Protein AF-A0A1Q3MF43-F1 (afdb_monomer)

Foldseek 3Di:
DCLQLVHDQQDDDPDAFRDQDFGWDWDDDPPDIDIDTDQHQQDDDDPDVSNVVSVVRVVVVLVVDQEAELEDELVDDDPSSVVVLVVCQPRPHAYEYEHEDCVPDPDNVVSVVSQVVVCPSHPHPYYHYYYSVVD

Sequence (135 aa):
MNHILGQKLSITSRKPQTTRHKIVGIDSREKSQAVFVDTPGMHKKEVRAINKMMNRAAHSALRDVNLVLFVVDAQKWTQNDELVLEKLKNAEMPVILVINKLDTFENKNEALPLIRERAKLMNFAEIVPVSALRG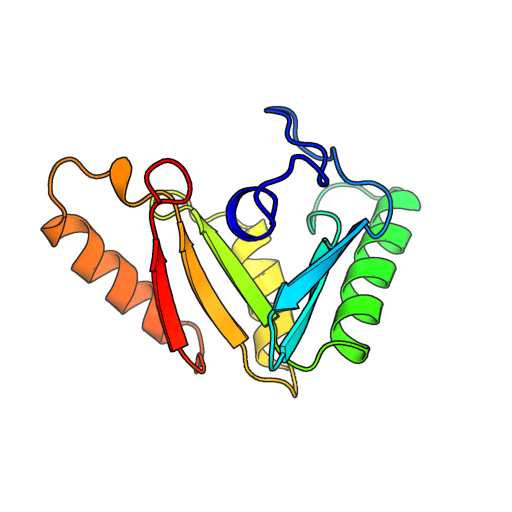

Nearest PDB structures (foldseek):
  1x1l-assembly1_X  TM=6.767E-01  e=5.818E-09  Escherichia coli
  2gja-assembly1_A  TM=7.366E-01  e=2.375E-05  Escherichia coli BL21(DE3)
  3coy-assembly1_B  TM=3.711E-01  e=5.717E-02  unclassified
  1jql-assembly1_B  TM=4.313E-01  e=5.389E-01  Escherichia coli
  7m5h-assembly1_B  TM=5.007E-01  e=1.357E+00  Enterococcus faecalis V583

Solvent-accessible surface area (backbone atoms only — not comparable to full-atom values): 8523 Å² total; per-residue (Å²): 108,39,74,81,58,75,43,89,77,67,73,84,65,96,58,87,86,65,51,88,61,82,46,74,45,74,44,78,53,101,89,49,74,47,78,46,74,48,61,39,84,71,76,89,88,63,102,45,75,65,53,57,51,40,48,48,50,36,57,53,50,61,73,80,43,81,62,43,79,50,72,43,51,66,92,53,87,50,76,47,55,54,56,50,48,64,57,53,75,72,48,94,47,54,38,32,39,31,36,26,51,54,78,76,47,94,53,69,74,68,48,52,62,55,53,57,56,57,57,69,76,52,94,54,74,43,79,47,79,39,29,82,88,80,107

Radius of gyration: 15.44 Å; Cα contacts (8 Å, |Δi|>4): 170; chains: 1; bounding box: 33×38×35 Å

pLDDT: mean 73.81, std 16.43, range [39.38, 94.81]

Secondary structure (DSSP, 8-state):
-HHHHTS--S---SSS----S-EEEEEEETTEEEEEEEPPPP--S---HHHHHHHHHHHHHHHS-S-EEEEEETTB--HHHHHHHHHHTT-SS-EEEEEE-GGG-SSGGGHHHHHHHHHTSS--SEEEE--TTT-

Structure (mmCIF, N/CA/C/O backbone):
data_AF-A0A1Q3MF43-F1
#
_entry.id   AF-A0A1Q3MF43-F1
#
loop_
_atom_site.group_PDB
_atom_site.id
_atom_site.type_symbol
_atom_site.label_atom_id
_atom_site.label_alt_id
_atom_site.label_comp_id
_atom_site.label_asym_id
_atom_site.label_entity_id
_atom_site.label_seq_id
_atom_site.pdbx_PDB_ins_code
_atom_site.Cartn_x
_atom_site.Cartn_y
_atom_site.Cartn_z
_atom_site.occupancy
_atom_site.B_iso_or_equiv
_atom_site.auth_seq_id
_atom_site.auth_comp_id
_atom_site.auth_asym_id
_atom_site.auth_atom_id
_atom_site.pdbx_PDB_model_num
ATOM 1 N N . MET A 1 1 ? 8.260 -4.520 -1.534 1.00 66.44 1 MET A N 1
ATOM 2 C CA . MET A 1 1 ? 9.487 -4.329 -2.337 1.00 66.44 1 MET A CA 1
ATOM 3 C C . MET A 1 1 ? 10.468 -5.487 -2.177 1.00 66.44 1 MET A C 1
ATOM 5 O O . MET A 1 1 ? 10.566 -6.261 -3.110 1.00 66.44 1 MET A O 1
ATOM 9 N N . ASN A 1 2 ? 11.117 -5.688 -1.022 1.00 65.38 2 ASN A N 1
ATOM 10 C CA . ASN A 1 2 ? 12.129 -6.757 -0.868 1.00 65.38 2 ASN A CA 1
ATOM 11 C C . ASN A 1 2 ? 11.624 -8.167 -1.210 1.00 65.38 2 ASN A C 1
ATOM 13 O O . ASN A 1 2 ? 12.343 -8.932 -1.834 1.00 65.38 2 ASN A O 1
ATOM 17 N N . HIS A 1 3 ? 10.380 -8.486 -0.842 1.00 63.94 3 HIS A N 1
ATOM 18 C CA . HIS A 1 3 ? 9.778 -9.783 -1.158 1.00 63.94 3 HIS A CA 1
ATOM 19 C C . HIS A 1 3 ? 9.536 -9.967 -2.666 1.00 63.94 3 HIS A C 1
ATOM 21 O O . HIS A 1 3 ? 9.783 -11.035 -3.201 1.00 63.94 3 HIS A O 1
ATOM 27 N N . ILE A 1 4 ? 9.127 -8.899 -3.362 1.00 64.06 4 ILE A N 1
ATOM 28 C CA . ILE A 1 4 ? 8.915 -8.911 -4.820 1.00 64.06 4 ILE A CA 1
ATOM 29 C C . ILE A 1 4 ? 10.252 -9.046 -5.554 1.00 64.06 4 ILE A C 1
ATOM 31 O O . ILE A 1 4 ? 10.348 -9.771 -6.533 1.00 64.06 4 ILE A O 1
ATOM 35 N N . LEU A 1 5 ? 11.289 -8.365 -5.061 1.00 59.75 5 LEU A N 1
ATOM 36 C CA . LEU A 1 5 ? 12.611 -8.359 -5.684 1.00 59.75 5 LEU A CA 1
ATOM 37 C C . LEU A 1 5 ? 13.454 -9.591 -5.321 1.00 59.75 5 LEU A C 1
ATOM 39 O O . LEU A 1 5 ? 14.520 -9.772 -5.896 1.00 59.75 5 LEU A O 1
ATOM 43 N N . GLY A 1 6 ? 13.035 -10.402 -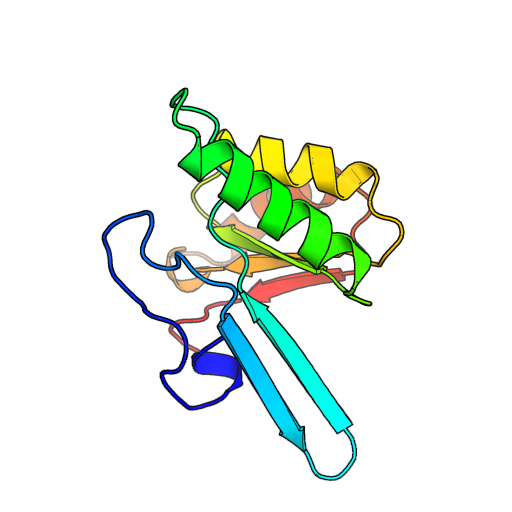4.343 1.00 59.19 6 GLY A N 1
ATOM 44 C CA . GLY A 1 6 ? 13.813 -11.541 -3.836 1.00 59.19 6 GLY A CA 1
ATOM 45 C C . GLY A 1 6 ? 15.120 -11.156 -3.126 1.00 59.19 6 GLY A C 1
ATOM 46 O O . GLY A 1 6 ? 15.914 -12.022 -2.775 1.00 59.19 6 GLY A O 1
ATOM 47 N N . GLN A 1 7 ? 15.358 -9.863 -2.895 1.00 48.38 7 GLN A N 1
ATOM 48 C CA . GLN A 1 7 ? 16.592 -9.328 -2.324 1.00 48.38 7 GLN A CA 1
ATOM 49 C C . GLN A 1 7 ? 16.304 -8.136 -1.407 1.00 48.38 7 GLN A C 1
ATOM 51 O O . GLN A 1 7 ? 15.352 -7.371 -1.596 1.00 48.38 7 GLN A O 1
ATOM 56 N N . LYS A 1 8 ? 17.138 -7.966 -0.378 1.00 54.59 8 LYS A N 1
ATOM 57 C CA . LYS A 1 8 ? 16.989 -6.901 0.620 1.00 54.59 8 LYS A CA 1
ATOM 58 C C . LYS A 1 8 ? 17.582 -5.586 0.097 1.00 54.59 8 LYS A C 1
ATOM 60 O O . LYS A 1 8 ? 18.714 -5.252 0.424 1.00 54.59 8 LYS A O 1
ATOM 65 N N . LEU A 1 9 ? 16.808 -4.851 -0.702 1.00 52.34 9 LEU A N 1
ATOM 66 C CA . LEU A 1 9 ? 17.210 -3.560 -1.286 1.00 52.34 9 LEU A CA 1
ATOM 67 C C . LEU A 1 9 ? 16.675 -2.345 -0.513 1.00 52.34 9 LEU A C 1
ATOM 69 O O . LEU A 1 9 ? 17.391 -1.365 -0.331 1.00 52.34 9 LEU A O 1
ATOM 73 N N . SER A 1 10 ? 15.433 -2.396 -0.023 1.00 53.47 10 SER A N 1
ATOM 74 C CA . SER A 1 10 ? 14.862 -1.343 0.828 1.00 53.47 10 SER A CA 1
ATOM 75 C C . SER A 1 10 ? 15.200 -1.589 2.305 1.00 53.47 10 SER A C 1
ATOM 77 O O . SER A 1 10 ? 15.150 -2.728 2.794 1.00 53.47 10 SER A O 1
ATOM 79 N N . ILE A 1 11 ? 15.565 -0.519 3.022 1.00 49.25 11 ILE A N 1
ATOM 80 C CA . ILE A 1 11 ? 15.945 -0.560 4.441 1.00 49.25 11 ILE A CA 1
ATOM 81 C C . ILE A 1 11 ? 14.704 -0.856 5.292 1.00 49.25 11 ILE A C 1
ATOM 83 O O . ILE A 1 11 ? 13.886 0.019 5.575 1.00 49.25 11 ILE A O 1
ATOM 87 N N . THR A 1 12 ? 14.598 -2.093 5.776 1.00 53.12 12 THR A N 1
ATOM 88 C CA . THR A 1 12 ? 13.538 -2.523 6.697 1.00 53.12 12 THR A CA 1
ATOM 89 C C . THR A 1 12 ? 13.985 -2.361 8.150 1.00 53.12 12 THR A C 1
ATOM 91 O O . THR A 1 12 ? 14.936 -3.017 8.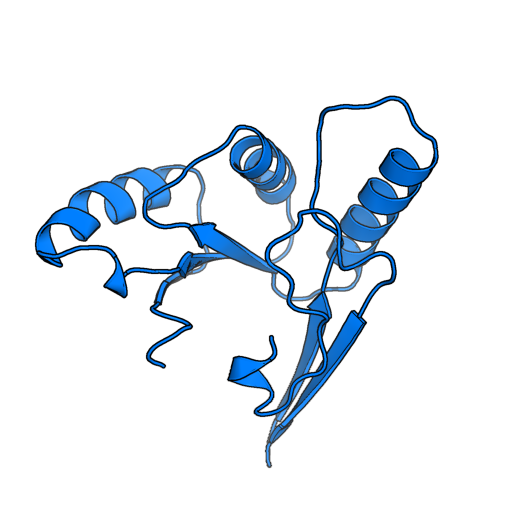579 1.00 53.12 12 THR A O 1
ATOM 94 N N . SER A 1 13 ? 13.290 -1.543 8.938 1.00 44.25 13 SER A N 1
ATOM 95 C CA . SER A 1 13 ? 13.473 -1.458 10.393 1.00 44.25 13 SER A CA 1
ATOM 96 C C . SER A 1 13 ? 12.127 -1.232 11.085 1.00 44.25 13 SER A C 1
ATOM 98 O O . SER A 1 13 ? 11.189 -0.712 10.489 1.00 44.25 13 SER A O 1
ATOM 100 N N . ARG A 1 14 ? 12.028 -1.652 12.355 1.00 48.31 14 ARG A N 1
ATOM 101 C CA . ARG A 1 14 ? 10.839 -1.447 13.202 1.00 48.31 14 ARG A CA 1
ATOM 102 C C . ARG A 1 14 ? 10.653 0.015 13.633 1.00 48.31 14 ARG A C 1
ATOM 104 O O . ARG A 1 14 ? 9.609 0.351 14.181 1.00 48.31 14 ARG A O 1
ATOM 111 N N . LYS A 1 15 ? 11.654 0.876 13.412 1.00 42.41 15 LYS A N 1
ATOM 112 C CA . LYS A 1 15 ? 11.565 2.315 13.688 1.00 42.41 15 LYS A CA 1
ATOM 113 C C . LYS A 1 15 ? 10.946 3.041 12.483 1.00 42.41 15 LYS A C 1
ATOM 115 O O . LYS A 1 15 ? 11.408 2.8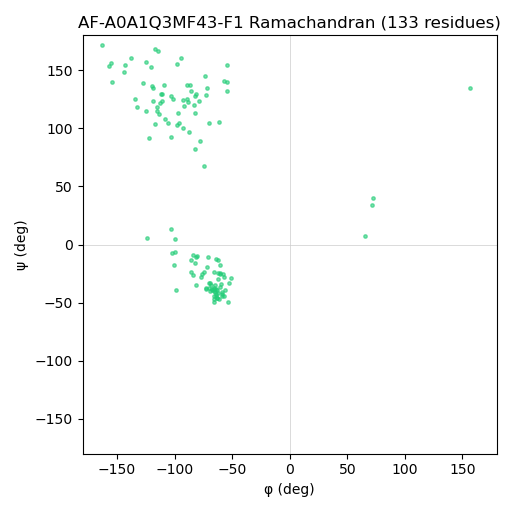09 11.368 1.00 42.41 15 LYS A O 1
ATOM 120 N N . PRO A 1 16 ? 9.955 3.931 12.682 1.00 47.78 16 PRO A N 1
ATOM 121 C CA . PRO A 1 16 ? 9.463 4.805 11.617 1.00 47.78 16 PRO A CA 1
ATOM 122 C C . PRO A 1 16 ? 10.602 5.614 10.963 1.00 47.78 16 PRO A C 1
ATOM 124 O O . PRO A 1 16 ? 11.598 5.909 11.621 1.00 47.78 16 PRO A O 1
ATOM 127 N N . GLN A 1 17 ? 10.416 6.029 9.700 1.00 51.69 17 GLN A N 1
ATOM 128 C CA . GLN A 1 17 ? 11.291 6.962 8.954 1.00 51.69 17 GLN A CA 1
ATOM 129 C C . GLN A 1 17 ? 12.667 6.421 8.501 1.00 51.69 17 GLN A C 1
ATOM 131 O O . GLN A 1 17 ? 13.672 7.136 8.542 1.00 51.69 17 GLN A O 1
ATOM 136 N N . THR A 1 18 ? 12.736 5.173 8.033 1.00 48.56 18 THR A N 1
ATOM 137 C CA . THR A 1 18 ? 14.006 4.545 7.611 1.00 48.56 18 THR A CA 1
ATOM 138 C C . THR A 1 18 ? 14.412 4.836 6.166 1.00 48.56 18 THR A C 1
ATOM 140 O O . THR A 1 18 ? 15.604 4.830 5.865 1.00 48.56 18 THR A O 1
ATOM 143 N N . THR A 1 19 ? 13.463 5.175 5.291 1.00 52.62 19 THR A N 1
ATOM 144 C CA . THR A 1 19 ? 1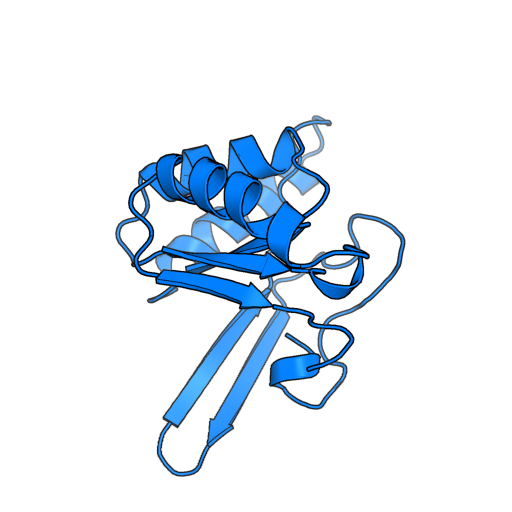3.729 5.533 3.888 1.00 52.62 19 THR A CA 1
ATOM 145 C C . THR A 1 19 ? 13.765 7.056 3.729 1.00 52.62 19 THR A C 1
ATOM 147 O O . THR A 1 19 ? 12.727 7.715 3.754 1.00 52.62 19 THR A O 1
ATOM 150 N N . ARG A 1 20 ? 14.971 7.633 3.615 1.00 53.41 20 ARG A N 1
ATOM 151 C CA . ARG A 1 20 ? 15.201 9.092 3.468 1.00 53.41 20 ARG A CA 1
ATOM 152 C C . ARG A 1 20 ? 15.480 9.542 2.028 1.00 53.41 20 ARG A C 1
ATOM 154 O O . ARG A 1 20 ? 15.333 10.721 1.724 1.00 53.41 20 ARG A O 1
ATOM 161 N N . HIS A 1 21 ? 15.845 8.609 1.153 1.00 50.19 21 HIS A N 1
ATOM 162 C CA . HIS A 1 21 ? 16.105 8.821 -0.274 1.00 50.19 21 HIS A CA 1
ATOM 163 C C . HIS A 1 21 ? 15.150 7.951 -1.103 1.00 50.19 21 HIS A C 1
ATOM 165 O O . HIS A 1 21 ? 14.701 6.919 -0.613 1.00 50.19 21 HIS A O 1
ATOM 171 N N . LYS A 1 22 ? 14.830 8.364 -2.339 1.00 55.00 22 LYS A N 1
ATOM 172 C CA . LYS A 1 22 ? 14.021 7.586 -3.297 1.00 55.00 22 LYS A CA 1
ATOM 173 C C . LYS A 1 22 ? 14.767 6.275 -3.588 1.00 55.00 22 LYS A C 1
ATOM 175 O O . LYS A 1 22 ? 15.791 6.313 -4.264 1.00 55.00 22 LYS A O 1
ATOM 180 N N . ILE A 1 23 ? 14.313 5.146 -3.039 1.00 61.69 23 ILE A N 1
ATOM 181 C CA . ILE A 1 23 ? 14.916 3.837 -3.339 1.00 61.69 23 ILE A CA 1
ATOM 182 C C . ILE A 1 23 ? 14.208 3.295 -4.574 1.00 61.69 23 ILE A C 1
ATOM 184 O O . ILE A 1 23 ? 12.986 3.165 -4.583 1.00 61.69 23 ILE A O 1
ATOM 188 N N . VAL A 1 24 ? 14.979 3.004 -5.617 1.00 64.94 24 VAL A N 1
ATOM 189 C CA . VAL A 1 24 ? 14.475 2.392 -6.845 1.00 64.94 24 VAL A CA 1
ATOM 190 C C . VAL A 1 24 ? 14.862 0.917 -6.843 1.00 64.94 24 VAL A C 1
ATOM 192 O O . VAL A 1 24 ? 16.022 0.583 -6.619 1.00 64.94 24 VAL A O 1
ATOM 195 N N . GLY A 1 25 ? 13.894 0.032 -7.059 1.00 68.94 25 GLY A N 1
ATOM 196 C CA . GLY A 1 25 ? 14.113 -1.400 -7.239 1.00 68.94 25 GLY A CA 1
ATOM 197 C C . GLY A 1 25 ? 13.619 -1.839 -8.602 1.00 68.94 25 GLY A C 1
ATOM 198 O O . GLY A 1 25 ? 12.541 -1.430 -9.010 1.00 68.94 25 GLY A O 1
ATOM 199 N N . ILE A 1 26 ? 14.381 -2.669 -9.301 1.00 75.12 26 ILE A N 1
ATOM 200 C CA . ILE A 1 26 ? 14.026 -3.133 -10.643 1.00 75.12 26 ILE A CA 1
ATOM 201 C C . ILE A 1 26 ? 13.789 -4.645 -10.574 1.00 75.12 26 ILE A C 1
ATOM 203 O O . ILE A 1 26 ? 14.706 -5.382 -10.222 1.00 75.12 26 ILE A O 1
ATOM 207 N N . ASP A 1 27 ? 12.574 -5.097 -10.895 1.00 77.50 27 ASP A N 1
ATOM 208 C CA . ASP A 1 27 ? 12.261 -6.512 -11.146 1.00 77.50 27 ASP A CA 1
ATOM 209 C C . ASP A 1 27 ? 12.288 -6.739 -12.659 1.00 77.50 27 ASP A C 1
ATOM 211 O O . ASP A 1 27 ? 11.467 -6.170 -13.375 1.00 77.50 27 ASP A O 1
ATOM 215 N N . SER A 1 28 ? 13.249 -7.519 -13.158 1.00 78.94 28 SER A N 1
ATOM 216 C CA . SER A 1 28 ? 13.361 -7.847 -14.585 1.00 78.94 28 SER A CA 1
ATOM 217 C C . SER A 1 28 ? 13.037 -9.316 -14.800 1.00 78.94 28 SER A C 1
ATOM 219 O O . SER A 1 28 ? 13.682 -10.194 -14.231 1.00 78.94 28 SER A O 1
ATOM 221 N N . ARG A 1 29 ? 12.053 -9.574 -15.655 1.00 81.06 29 ARG A N 1
ATOM 222 C CA . ARG A 1 29 ? 11.625 -10.899 -16.101 1.00 81.06 29 ARG A CA 1
ATOM 223 C C . ARG A 1 29 ? 11.845 -11.008 -17.602 1.00 81.06 29 ARG A C 1
ATOM 225 O O . ARG A 1 29 ? 12.060 -10.012 -18.283 1.00 81.06 29 ARG A O 1
ATOM 232 N N . GLU A 1 30 ? 11.737 -12.221 -18.130 1.00 78.25 30 GLU A N 1
ATOM 233 C CA . GLU A 1 30 ? 12.030 -12.518 -19.539 1.00 78.25 30 GLU A CA 1
ATOM 234 C C . GLU A 1 30 ? 11.286 -11.606 -20.537 1.00 78.25 30 GLU A C 1
ATOM 236 O O . GLU A 1 30 ? 11.826 -11.270 -21.586 1.00 78.25 30 GLU A O 1
ATOM 241 N N . LYS A 1 31 ? 10.063 -11.166 -20.203 1.00 85.25 31 LYS A N 1
ATOM 242 C CA . LYS A 1 31 ? 9.210 -10.344 -21.084 1.00 85.25 31 LYS A CA 1
ATOM 243 C C . LYS A 1 31 ? 8.756 -9.015 -20.475 1.00 85.25 31 LYS A C 1
ATOM 245 O O . LYS A 1 31 ? 7.915 -8.339 -21.062 1.00 85.25 31 LYS A O 1
ATOM 250 N N . SER A 1 32 ? 9.243 -8.649 -19.292 1.00 81.19 32 SER A N 1
ATOM 251 C CA . SER A 1 32 ? 8.788 -7.433 -18.611 1.00 81.19 32 SER A CA 1
ATOM 252 C C . SER A 1 32 ? 9.814 -6.905 -17.619 1.00 81.19 32 SER A C 1
ATOM 254 O O . SER A 1 32 ? 10.614 -7.653 -17.065 1.00 81.19 32 SER A O 1
ATOM 256 N N . GLN A 1 33 ? 9.771 -5.599 -17.367 1.00 74.25 33 GLN A N 1
ATOM 257 C CA . GLN A 1 33 ? 10.579 -4.956 -16.341 1.00 74.25 33 GLN A CA 1
ATOM 258 C C . GLN A 1 33 ? 9.702 -3.996 -15.541 1.00 74.25 33 GLN A C 1
ATOM 260 O O . GLN A 1 33 ? 9.044 -3.129 -16.113 1.00 74.25 33 GLN A O 1
ATOM 265 N N . ALA A 1 34 ? 9.686 -4.158 -14.222 1.00 79.81 34 ALA A N 1
ATOM 266 C CA . ALA A 1 34 ? 8.964 -3.290 -13.307 1.00 79.81 34 ALA A CA 1
ATOM 267 C C . ALA A 1 34 ? 9.956 -2.471 -12.479 1.00 79.81 34 ALA A C 1
ATOM 269 O O . ALA A 1 34 ? 10.871 -3.020 -11.864 1.00 79.81 34 ALA A O 1
ATOM 270 N N . VAL A 1 35 ? 9.754 -1.154 -12.437 1.00 76.62 35 VAL A N 1
ATOM 271 C CA . VAL A 1 35 ? 10.565 -0.227 -11.643 1.00 76.62 35 VAL A CA 1
ATOM 272 C C . VAL A 1 35 ? 9.751 0.224 -10.435 1.00 76.62 35 VAL A C 1
ATOM 274 O O . VAL A 1 35 ? 8.834 1.034 -10.536 1.00 76.62 35 VAL A O 1
ATOM 277 N N . PHE A 1 36 ? 10.084 -0.317 -9.271 1.00 74.25 36 PHE A N 1
ATOM 278 C CA . PHE A 1 36 ? 9.512 0.062 -7.989 1.00 74.25 36 PHE A CA 1
ATOM 279 C C . PHE A 1 36 ? 10.198 1.310 -7.463 1.00 74.25 36 PHE A C 1
ATOM 281 O O . PHE A 1 36 ? 11.420 1.360 -7.350 1.00 74.25 36 PHE A O 1
ATOM 288 N N . VAL A 1 37 ? 9.400 2.295 -7.077 1.00 70.12 37 VAL A N 1
ATOM 289 C CA . VAL A 1 37 ? 9.873 3.510 -6.427 1.00 70.12 37 VAL A CA 1
ATOM 290 C C . VAL A 1 37 ? 9.331 3.521 -5.005 1.00 70.12 37 VAL A C 1
ATOM 292 O O . VAL A 1 37 ? 8.129 3.658 -4.798 1.00 70.12 37 VAL A O 1
ATOM 295 N N . ASP A 1 38 ? 10.213 3.379 -4.020 1.00 68.38 38 ASP A N 1
ATOM 296 C CA . ASP A 1 38 ? 9.854 3.491 -2.608 1.00 68.38 38 ASP A CA 1
ATOM 297 C C . ASP A 1 38 ? 9.827 4.973 -2.214 1.00 68.38 38 ASP A C 1
ATOM 299 O O . ASP A 1 38 ? 10.850 5.673 -2.244 1.00 68.38 38 ASP A O 1
ATOM 303 N N . THR A 1 39 ? 8.639 5.480 -1.889 1.00 60.12 39 THR A N 1
ATOM 304 C CA . THR A 1 39 ? 8.464 6.854 -1.415 1.00 60.12 39 THR A CA 1
ATOM 305 C C . THR A 1 39 ? 8.604 6.906 0.104 1.00 60.12 39 THR A C 1
ATOM 307 O O . THR A 1 39 ? 8.003 6.081 0.793 1.00 60.12 39 THR A O 1
ATOM 310 N N . PRO A 1 40 ? 9.313 7.899 0.667 1.00 58.12 40 PRO A N 1
ATOM 311 C CA . PRO A 1 40 ? 9.332 8.108 2.109 1.00 58.12 40 PRO A CA 1
ATOM 312 C C . PRO A 1 40 ? 7.911 8.243 2.684 1.00 58.12 40 PRO A C 1
ATOM 314 O O . PRO A 1 40 ? 7.062 8.901 2.079 1.00 58.12 40 PRO A O 1
ATOM 317 N N . GLY A 1 41 ? 7.654 7.654 3.857 1.00 54.75 41 GLY A N 1
ATOM 318 C CA . GLY A 1 41 ? 6.335 7.690 4.502 1.00 54.75 41 GLY A CA 1
ATOM 319 C C . GLY A 1 41 ? 5.808 9.118 4.695 1.00 54.75 41 GLY A C 1
ATOM 320 O O . GLY A 1 41 ? 6.526 9.997 5.178 1.00 54.75 41 GLY A O 1
ATOM 321 N N . MET A 1 42 ? 4.551 9.358 4.313 1.00 56.88 42 MET A N 1
ATOM 322 C CA . MET A 1 42 ? 3.914 10.669 4.459 1.00 56.88 42 MET A CA 1
ATOM 323 C C . MET A 1 42 ? 3.448 10.873 5.907 1.00 56.88 42 MET A C 1
ATOM 325 O O . MET A 1 42 ? 2.672 10.082 6.438 1.00 56.88 42 MET A O 1
ATOM 329 N N . HIS A 1 43 ? 3.916 11.944 6.554 1.00 53.94 43 HIS A N 1
ATOM 330 C CA . HIS A 1 43 ? 3.586 12.266 7.946 1.00 53.94 43 HIS A CA 1
ATOM 331 C C . HIS A 1 43 ? 3.066 13.700 8.089 1.00 53.94 43 HIS A C 1
ATOM 333 O O . HIS A 1 43 ? 3.608 14.631 7.488 1.00 53.94 43 HIS A O 1
ATOM 339 N N . LYS A 1 44 ? 2.025 13.882 8.918 1.00 44.53 44 LYS A N 1
ATOM 340 C CA . LYS A 1 44 ? 1.403 15.194 9.197 1.00 44.53 44 LYS A CA 1
ATOM 341 C C . LYS A 1 44 ? 2.116 16.009 10.290 1.00 44.53 44 LYS A C 1
ATOM 343 O O . LYS A 1 44 ? 2.003 17.230 10.301 1.00 44.53 44 LYS A O 1
ATOM 348 N N . LYS A 1 45 ? 2.824 15.364 11.225 1.00 42.28 45 LYS A N 1
ATOM 349 C CA . LYS A 1 45 ? 3.373 16.017 12.429 1.00 42.28 45 LYS A CA 1
ATOM 350 C C . LYS A 1 45 ? 4.875 16.273 12.304 1.00 42.28 45 LYS A C 1
ATOM 352 O O . LYS A 1 45 ? 5.674 15.391 12.583 1.00 42.28 45 LYS A O 1
ATOM 357 N N . GLU A 1 46 ? 5.212 17.472 11.828 1.00 39.38 46 GLU A N 1
ATOM 358 C CA . GLU A 1 46 ? 6.205 18.412 12.389 1.00 39.38 46 GLU A CA 1
ATOM 359 C C . GLU A 1 46 ? 6.723 19.371 11.306 1.00 39.38 46 GLU A C 1
ATOM 361 O O . GLU A 1 46 ? 7.065 18.971 10.189 1.00 39.38 46 GLU A O 1
ATOM 366 N N . VAL A 1 47 ? 6.793 20.657 11.657 1.00 42.97 47 VAL A N 1
ATOM 367 C CA . VAL A 1 47 ? 7.256 21.775 10.822 1.00 42.97 47 VAL A CA 1
ATOM 368 C C . VAL A 1 47 ? 8.784 21.724 10.692 1.00 42.97 47 VAL A C 1
ATOM 370 O O . VAL A 1 47 ? 9.511 22.551 11.228 1.00 42.97 47 VAL A O 1
ATOM 373 N N . ARG A 1 48 ? 9.306 20.705 10.008 1.00 52.28 48 ARG A N 1
ATOM 374 C CA . ARG A 1 48 ? 10.725 20.611 9.640 1.00 52.28 48 ARG A CA 1
ATOM 375 C C . ARG A 1 48 ? 10.842 20.571 8.123 1.00 52.28 48 ARG A C 1
ATOM 377 O O . ARG A 1 48 ? 10.111 19.838 7.461 1.00 52.28 48 ARG A O 1
ATOM 384 N N . ALA A 1 49 ? 11.773 21.344 7.560 1.00 50.19 49 ALA A N 1
ATOM 385 C CA . ALA A 1 49 ? 12.005 21.454 6.111 1.00 50.19 49 ALA A CA 1
ATOM 386 C C . ALA A 1 49 ? 12.172 20.086 5.410 1.00 50.19 49 ALA A C 1
ATOM 388 O O . ALA A 1 49 ? 11.768 19.915 4.259 1.00 50.19 49 ALA A O 1
ATOM 389 N N . ILE A 1 50 ? 12.670 19.090 6.147 1.00 43.00 50 ILE A N 1
ATOM 390 C CA . ILE A 1 50 ? 12.800 17.688 5.732 1.00 43.00 50 ILE A CA 1
ATOM 391 C C . ILE A 1 50 ? 11.445 17.066 5.353 1.00 43.00 50 ILE A C 1
ATOM 393 O O . ILE A 1 50 ? 11.348 16.416 4.318 1.00 43.00 50 ILE A O 1
ATOM 397 N N . ASN A 1 51 ? 10.367 17.335 6.096 1.00 50.25 51 ASN A N 1
ATOM 398 C CA . ASN A 1 51 ? 9.034 16.800 5.788 1.00 50.25 51 ASN A CA 1
ATOM 399 C C . ASN A 1 51 ? 8.441 17.422 4.517 1.00 50.25 51 ASN A C 1
ATOM 401 O O . ASN A 1 51 ? 7.734 16.753 3.764 1.00 50.25 51 ASN A O 1
ATOM 405 N N . LYS A 1 52 ? 8.745 18.696 4.236 1.00 54.00 52 LYS A N 1
ATOM 406 C CA . LYS A 1 52 ? 8.354 19.351 2.978 1.00 54.00 52 LYS A CA 1
ATOM 407 C C . LYS A 1 52 ? 9.102 18.739 1.791 1.00 54.00 52 LYS A C 1
ATOM 409 O O . LYS A 1 52 ? 8.495 18.521 0.746 1.00 54.00 52 LYS A O 1
ATOM 414 N N . MET A 1 53 ? 10.386 18.419 1.965 1.00 50.28 53 MET A N 1
ATOM 415 C CA . MET A 1 53 ? 11.189 17.712 0.964 1.00 50.28 53 MET A CA 1
ATOM 416 C C . MET A 1 53 ? 10.680 16.279 0.736 1.00 50.28 53 MET A C 1
ATOM 418 O O . MET A 1 53 ? 10.493 15.894 -0.413 1.00 50.28 53 MET A O 1
ATOM 422 N N . MET A 1 54 ? 10.362 15.526 1.795 1.00 51.22 54 MET A N 1
ATOM 423 C CA . MET A 1 54 ? 9.802 14.168 1.697 1.00 51.22 54 MET A CA 1
ATOM 424 C C . MET A 1 54 ? 8.425 14.160 1.025 1.00 51.22 54 MET A C 1
ATOM 426 O O . MET A 1 54 ? 8.190 13.372 0.114 1.00 51.22 54 MET A O 1
ATOM 430 N N . ASN A 1 55 ? 7.536 15.087 1.399 1.00 59.53 55 ASN A N 1
ATOM 431 C CA . ASN A 1 55 ? 6.238 15.235 0.742 1.00 59.53 55 ASN A CA 1
ATOM 432 C C . ASN A 1 55 ? 6.385 15.635 -0.733 1.00 59.53 55 ASN A C 1
ATOM 434 O O . ASN A 1 55 ? 5.647 15.114 -1.562 1.00 59.53 55 ASN A O 1
ATOM 438 N N . ARG A 1 56 ? 7.341 16.513 -1.081 1.00 58.69 56 ARG A N 1
ATOM 439 C CA . ARG A 1 56 ? 7.659 16.846 -2.481 1.00 58.69 56 ARG A CA 1
ATOM 440 C C . ARG A 1 56 ? 8.213 15.648 -3.247 1.00 58.69 56 ARG A C 1
ATOM 442 O O . ARG A 1 56 ? 7.831 15.467 -4.395 1.00 58.69 56 ARG A O 1
ATOM 449 N N . ALA A 1 57 ? 9.074 14.839 -2.634 1.00 54.22 57 ALA A N 1
ATOM 450 C CA . ALA A 1 57 ? 9.610 13.629 -3.249 1.00 54.22 57 ALA A CA 1
ATOM 451 C C . ALA A 1 57 ? 8.502 12.598 -3.512 1.00 54.22 57 ALA A C 1
ATOM 453 O O . ALA A 1 57 ? 8.445 12.049 -4.607 1.00 54.22 57 ALA A O 1
ATOM 454 N N . ALA A 1 58 ? 7.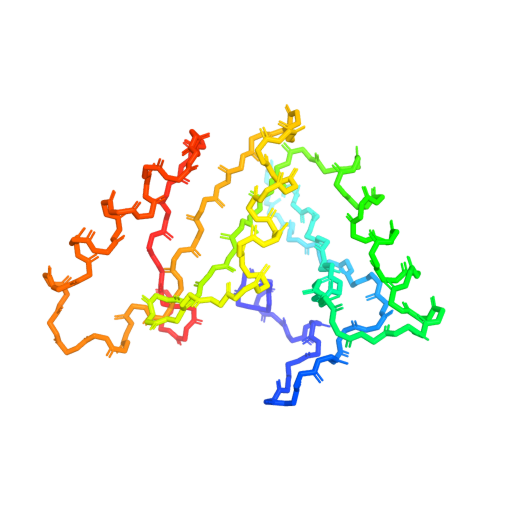579 12.407 -2.562 1.00 60.16 58 ALA A N 1
ATOM 455 C CA . ALA A 1 58 ? 6.402 11.560 -2.746 1.00 60.16 58 ALA A CA 1
ATOM 456 C C . ALA A 1 58 ? 5.477 12.098 -3.853 1.00 60.16 58 ALA A C 1
ATOM 458 O O . ALA A 1 58 ? 5.083 11.351 -4.740 1.00 60.16 58 ALA A O 1
ATOM 459 N N . HIS A 1 59 ? 5.190 13.404 -3.868 1.00 65.50 59 HIS A N 1
ATOM 460 C CA . HIS A 1 59 ? 4.372 14.020 -4.921 1.00 65.50 59 HIS A CA 1
ATOM 461 C C . HIS A 1 59 ? 5.035 13.975 -6.303 1.00 65.50 59 HIS A C 1
ATOM 463 O O . HIS A 1 59 ? 4.358 13.777 -7.302 1.00 65.50 59 HIS A O 1
ATOM 469 N N . SER A 1 60 ? 6.355 14.160 -6.379 1.00 61.59 60 SER A N 1
ATOM 470 C CA . SER A 1 60 ? 7.076 14.053 -7.648 1.00 61.59 60 SER A CA 1
ATOM 471 C C . SER A 1 60 ? 7.140 12.614 -8.131 1.00 61.59 60 SER A C 1
ATOM 473 O O . SER A 1 60 ? 7.007 12.391 -9.324 1.00 61.59 60 SER A O 1
ATOM 475 N N . ALA A 1 61 ? 7.306 11.647 -7.225 1.00 61.00 61 ALA A N 1
ATOM 476 C CA . ALA A 1 61 ? 7.259 10.235 -7.581 1.00 61.00 61 ALA A CA 1
ATOM 477 C C . ALA A 1 61 ? 5.901 9.854 -8.180 1.00 61.00 61 ALA A C 1
ATOM 479 O O . ALA A 1 61 ? 5.884 9.098 -9.139 1.00 61.00 61 ALA A O 1
ATOM 480 N N . LEU A 1 62 ? 4.797 10.430 -7.690 1.00 63.12 62 LEU A N 1
ATOM 481 C CA . LEU A 1 62 ? 3.469 10.203 -8.264 1.00 63.12 62 LEU A CA 1
ATOM 482 C C . LEU A 1 62 ? 3.332 10.682 -9.719 1.00 63.12 62 LEU A C 1
ATOM 484 O O . LEU A 1 62 ? 2.507 10.135 -10.430 1.00 63.12 62 LEU A O 1
ATOM 488 N N . ARG A 1 63 ? 4.129 11.649 -10.198 1.00 66.25 63 ARG A N 1
ATOM 489 C CA . ARG A 1 63 ? 4.062 12.098 -11.605 1.00 66.25 63 ARG A CA 1
ATOM 490 C C . ARG A 1 63 ? 4.738 11.148 -12.591 1.00 66.25 63 ARG A C 1
ATOM 492 O O . ARG A 1 63 ? 4.343 11.106 -13.747 1.00 66.25 63 ARG A O 1
ATOM 499 N N . ASP A 1 64 ? 5.742 10.407 -12.134 1.00 68.12 64 ASP A N 1
ATOM 500 C CA . ASP A 1 64 ? 6.580 9.565 -12.998 1.00 68.12 64 ASP A CA 1
ATOM 501 C C . ASP A 1 64 ? 6.156 8.084 -12.970 1.00 68.12 64 ASP A C 1
ATOM 503 O O . ASP A 1 64 ? 6.856 7.235 -13.518 1.00 68.12 64 ASP A O 1
ATOM 507 N N . VAL A 1 65 ? 5.058 7.741 -12.283 1.00 72.88 65 VAL A N 1
ATOM 508 C CA . VAL A 1 65 ? 4.596 6.352 -12.117 1.00 72.88 65 VAL A CA 1
ATOM 509 C C . VAL A 1 65 ? 3.334 6.078 -12.921 1.00 72.88 65 VAL A C 1
ATOM 511 O O . VAL A 1 65 ? 2.388 6.860 -12.924 1.00 72.88 65 VAL A O 1
ATOM 514 N N . ASN A 1 66 ? 3.297 4.913 -13.565 1.00 82.00 66 ASN A N 1
ATOM 515 C CA . ASN A 1 66 ? 2.135 4.457 -14.332 1.00 82.00 66 ASN A CA 1
ATOM 516 C C . ASN A 1 66 ? 1.087 3.728 -13.470 1.00 82.00 66 ASN A C 1
ATOM 518 O O . ASN A 1 66 ? -0.021 3.482 -13.936 1.00 82.00 66 ASN A O 1
ATOM 522 N N . LEU A 1 67 ? 1.440 3.355 -12.236 1.00 85.06 67 LEU A N 1
ATOM 523 C CA . LEU A 1 67 ? 0.610 2.587 -11.308 1.00 85.06 67 LEU A CA 1
ATOM 524 C C . LEU A 1 67 ? 1.038 2.883 -9.867 1.00 85.06 67 LEU A C 1
ATOM 526 O O . LEU A 1 67 ? 2.235 2.934 -9.574 1.00 85.06 67 LEU A O 1
ATOM 530 N N . VAL A 1 68 ? 0.073 3.008 -8.957 1.00 86.69 68 VAL A N 1
ATOM 531 C CA . VAL A 1 68 ? 0.338 3.154 -7.520 1.00 86.69 68 VAL A CA 1
ATOM 532 C C . VAL A 1 68 ? -0.117 1.913 -6.762 1.00 86.69 68 VAL A C 1
ATOM 534 O O . VAL A 1 68 ? -1.265 1.492 -6.871 1.00 86.69 68 VAL A O 1
ATOM 537 N N . LEU A 1 69 ? 0.773 1.370 -5.928 1.00 89.12 69 LEU A N 1
ATOM 538 C CA . LEU A 1 69 ? 0.422 0.376 -4.915 1.00 89.12 69 LEU A CA 1
ATOM 539 C C . LEU A 1 69 ? 0.208 1.087 -3.578 1.00 89.12 69 LEU A C 1
ATOM 541 O O . LEU A 1 69 ? 1.170 1.483 -2.916 1.00 89.12 69 LEU A O 1
ATOM 545 N N . PHE A 1 70 ? -1.048 1.252 -3.173 1.00 90.56 70 PHE A N 1
ATOM 546 C CA . PHE A 1 70 ? -1.384 1.805 -1.868 1.00 90.56 70 PHE A CA 1
ATOM 547 C C . PHE A 1 70 ? -1.435 0.682 -0.834 1.00 90.56 70 PHE A C 1
ATOM 549 O O . PHE A 1 70 ? -2.422 -0.040 -0.724 1.00 90.56 70 PHE A O 1
ATOM 556 N N . VAL A 1 71 ? -0.338 0.503 -0.099 1.00 88.50 71 VAL A N 1
ATOM 557 C CA . VAL A 1 71 ? -0.195 -0.587 0.871 1.00 88.50 71 VAL A CA 1
ATOM 558 C C . VAL A 1 71 ? -0.635 -0.130 2.258 1.00 88.50 71 VAL A C 1
ATOM 560 O O . VAL A 1 71 ? -0.067 0.817 2.797 1.00 88.50 71 VAL A O 1
ATOM 563 N N . VAL A 1 72 ? -1.587 -0.844 2.856 1.00 89.38 72 VAL A N 1
ATOM 564 C CA . VAL A 1 72 ? -2.108 -0.576 4.205 1.00 89.38 72 VAL A CA 1
ATOM 565 C C . VAL A 1 72 ? -2.005 -1.810 5.095 1.00 89.38 72 VAL A C 1
ATOM 567 O O . VAL A 1 72 ? -1.918 -2.940 4.616 1.00 89.38 72 VAL A O 1
ATOM 570 N N . ASP A 1 73 ? -1.990 -1.598 6.408 1.00 89.38 73 ASP A N 1
ATOM 571 C CA . ASP A 1 73 ? -2.058 -2.672 7.400 1.00 89.38 73 ASP A CA 1
ATOM 572 C C . ASP A 1 73 ? -3.522 -3.083 7.606 1.00 89.38 73 ASP A C 1
ATOM 574 O O . ASP A 1 73 ? -4.383 -2.243 7.865 1.00 89.38 73 ASP A O 1
ATOM 578 N N . ALA A 1 74 ? -3.815 -4.375 7.497 1.00 88.25 74 ALA A N 1
ATOM 579 C CA . ALA A 1 74 ? -5.172 -4.888 7.587 1.00 88.25 74 ALA A CA 1
ATOM 580 C C . ALA A 1 74 ? -5.843 -4.623 8.944 1.00 88.25 74 ALA A C 1
ATOM 582 O O . ALA A 1 74 ? -7.055 -4.454 8.984 1.00 88.25 74 ALA A O 1
ATOM 583 N N . GLN A 1 75 ? -5.089 -4.543 10.045 1.00 85.81 75 GLN A N 1
ATOM 584 C CA . GLN A 1 75 ? -5.657 -4.281 11.376 1.00 85.81 75 GLN A CA 1
ATOM 585 C C . GLN A 1 75 ? -5.533 -2.822 11.820 1.00 85.81 75 GLN A C 1
ATOM 587 O O . GLN A 1 75 ? -6.044 -2.449 12.877 1.00 85.81 75 GLN A O 1
ATOM 592 N N . LYS A 1 76 ? -4.827 -1.980 11.059 1.00 87.75 76 LYS A N 1
ATOM 593 C CA . LYS A 1 76 ? -4.527 -0.609 11.477 1.00 87.75 76 LYS A CA 1
ATOM 594 C C . LYS A 1 76 ? -4.813 0.373 10.359 1.00 87.75 76 LYS A C 1
ATOM 596 O O . LYS A 1 76 ? -4.140 0.377 9.337 1.00 87.75 76 LYS A O 1
ATOM 601 N N . TRP A 1 77 ? -5.751 1.274 10.629 1.00 88.06 77 TRP A N 1
ATOM 602 C CA . TRP A 1 77 ? -5.974 2.466 9.824 1.00 88.06 77 TRP A CA 1
ATOM 603 C C . TRP A 1 77 ? -5.604 3.698 10.630 1.00 88.06 77 TRP A C 1
ATOM 605 O O . TRP A 1 77 ? -6.131 3.923 11.719 1.00 88.06 77 TRP A O 1
ATOM 615 N N . THR A 1 78 ? -4.670 4.484 10.117 1.00 87.12 78 THR A N 1
ATOM 616 C CA . THR A 1 78 ? -4.148 5.661 10.801 1.00 87.12 78 THR A CA 1
ATOM 617 C C . THR A 1 78 ? -4.501 6.935 10.050 1.00 87.12 78 THR A C 1
ATOM 619 O O . THR A 1 78 ? -4.854 6.934 8.873 1.00 87.12 78 THR A O 1
ATOM 622 N N . GLN A 1 79 ? -4.318 8.074 10.716 1.00 82.69 79 GLN A N 1
ATOM 623 C CA . GLN A 1 79 ? -4.481 9.378 10.077 1.00 82.69 79 GLN A CA 1
ATOM 624 C C . GLN A 1 79 ? -3.512 9.591 8.897 1.00 82.69 79 GLN A C 1
ATOM 626 O O . GLN A 1 79 ? -3.796 10.402 8.022 1.00 82.69 79 GLN A O 1
ATOM 631 N N . ASN A 1 80 ? -2.366 8.899 8.861 1.00 77.12 80 ASN A N 1
ATOM 632 C CA . ASN A 1 80 ? -1.454 8.996 7.720 1.00 77.12 80 ASN A CA 1
ATOM 633 C C . ASN A 1 80 ? -2.014 8.264 6.495 1.00 77.12 80 ASN A C 1
ATOM 635 O O . ASN A 1 80 ? -1.880 8.787 5.393 1.00 77.12 80 ASN A O 1
ATOM 639 N N . ASP A 1 81 ? -2.677 7.121 6.688 1.00 85.38 81 ASP A N 1
ATOM 640 C CA . ASP A 1 81 ? -3.333 6.377 5.605 1.00 85.38 81 ASP A CA 1
ATOM 641 C C . ASP A 1 81 ? -4.447 7.219 4.978 1.00 85.38 81 ASP A C 1
ATOM 643 O O . ASP A 1 81 ? -4.519 7.338 3.758 1.00 85.38 81 ASP A O 1
ATOM 647 N N . GLU A 1 82 ? -5.223 7.917 5.812 1.00 87.81 82 GLU A N 1
ATOM 648 C CA . GLU A 1 82 ? -6.245 8.865 5.353 1.00 87.81 82 GLU A CA 1
ATOM 649 C C . GLU A 1 82 ? -5.649 9.983 4.481 1.00 87.81 82 GLU A C 1
ATOM 651 O O . GLU A 1 82 ? -6.176 10.329 3.430 1.00 87.81 82 GLU A O 1
ATOM 656 N N . LEU A 1 83 ? -4.497 10.538 4.867 1.00 82.25 83 LEU A N 1
ATOM 657 C CA . LEU A 1 83 ? -3.840 11.588 4.079 1.00 82.25 83 LEU A CA 1
ATOM 658 C C . LEU A 1 83 ? -3.295 11.093 2.750 1.00 82.25 83 LEU A C 1
ATOM 660 O O . LEU A 1 83 ? -3.232 11.863 1.790 1.00 82.25 83 LEU A O 1
ATOM 664 N N . VAL A 1 84 ? -2.818 9.851 2.721 1.00 83.50 84 VAL A N 1
ATOM 665 C CA . VAL A 1 84 ? -2.371 9.212 1.487 1.00 83.50 84 VAL A CA 1
ATOM 666 C C . VAL A 1 84 ? -3.579 9.021 0.578 1.00 83.50 84 VAL A C 1
ATOM 668 O O . VAL A 1 84 ? -3.532 9.467 -0.565 1.00 83.50 84 VAL A O 1
ATOM 671 N N . LEU A 1 85 ? -4.672 8.466 1.106 1.00 88.62 85 LEU A N 1
ATOM 672 C CA . LEU A 1 85 ? -5.924 8.260 0.384 1.00 88.62 85 LEU A CA 1
ATOM 673 C C . LEU A 1 85 ? -6.439 9.559 -0.251 1.00 88.62 85 LEU A C 1
ATOM 675 O O . LEU A 1 85 ? -6.703 9.583 -1.449 1.00 88.62 85 LEU A O 1
ATOM 679 N N . GLU A 1 86 ? -6.516 10.655 0.506 1.00 87.38 86 GLU A N 1
ATOM 680 C CA . GLU A 1 86 ? -6.993 11.947 -0.014 1.00 87.38 86 GLU A CA 1
ATOM 681 C C . GLU A 1 86 ? -6.142 12.482 -1.175 1.00 87.38 86 GLU A C 1
ATOM 683 O O . GLU A 1 86 ? -6.659 13.093 -2.109 1.00 87.38 86 GLU A O 1
ATOM 688 N N . LYS A 1 87 ? -4.830 12.222 -1.167 1.00 82.06 87 LYS A N 1
ATOM 689 C CA . LYS A 1 87 ? -3.960 12.572 -2.299 1.00 82.06 87 LYS A CA 1
ATOM 690 C C . LYS A 1 87 ? -4.197 11.657 -3.499 1.00 82.06 87 LYS A C 1
ATOM 692 O O . LYS A 1 87 ? -4.158 12.133 -4.629 1.00 82.06 87 LYS A O 1
ATOM 697 N N . LEU A 1 88 ? -4.434 10.369 -3.255 1.00 86.00 88 LEU A N 1
ATOM 698 C CA . LEU A 1 88 ? -4.649 9.367 -4.298 1.00 86.00 88 LEU A CA 1
ATOM 699 C C . LEU A 1 88 ? -6.024 9.469 -4.962 1.00 86.00 88 LEU A C 1
ATOM 701 O O . LEU A 1 88 ? -6.151 9.081 -6.116 1.00 86.00 88 LEU A O 1
ATOM 705 N N . LYS A 1 89 ? -7.033 10.049 -4.301 1.00 86.25 89 LYS A N 1
ATOM 706 C CA . LYS A 1 89 ? -8.344 10.319 -4.920 1.00 86.25 89 LYS A CA 1
ATOM 707 C C . LYS A 1 89 ? -8.257 11.185 -6.181 1.00 86.25 89 LYS A C 1
ATOM 709 O O . LYS A 1 89 ? -9.105 11.055 -7.053 1.00 86.25 89 LYS A O 1
ATOM 714 N N . ASN A 1 90 ? -7.236 12.038 -6.274 1.00 81.44 90 ASN A N 1
ATOM 715 C CA . ASN A 1 90 ? -6.982 12.907 -7.426 1.00 81.44 90 ASN A CA 1
ATOM 716 C C . ASN A 1 90 ? -5.847 12.384 -8.326 1.00 81.44 90 ASN A C 1
ATOM 718 O O . ASN A 1 90 ? -5.307 13.136 -9.133 1.00 81.44 90 ASN A O 1
ATOM 722 N N . ALA A 1 91 ? -5.423 11.132 -8.145 1.00 80.69 91 ALA A N 1
ATOM 723 C CA . ALA A 1 91 ? -4.403 10.517 -8.979 1.00 80.69 91 ALA A CA 1
ATOM 724 C C . ALA A 1 91 ? -4.961 10.217 -10.379 1.00 80.69 91 ALA A C 1
ATOM 726 O O . ALA A 1 91 ? -6.050 9.665 -10.512 1.00 80.69 91 ALA A O 1
ATOM 727 N N . GLU A 1 92 ? -4.199 10.552 -11.420 1.00 82.44 92 GLU A N 1
ATOM 728 C CA . GLU A 1 92 ? -4.574 10.277 -12.818 1.00 82.44 92 GLU A CA 1
ATOM 729 C C . GLU A 1 92 ? -4.238 8.839 -13.251 1.00 82.44 92 GLU A C 1
ATOM 731 O O . GLU A 1 92 ? -4.732 8.356 -14.267 1.00 82.44 92 GLU A O 1
ATOM 736 N N . MET A 1 93 ? -3.395 8.145 -12.484 1.00 86.44 93 MET A N 1
ATOM 737 C CA . MET A 1 93 ? -2.992 6.762 -12.731 1.00 86.44 93 MET A CA 1
ATOM 738 C C . MET A 1 93 ? -3.809 5.771 -11.889 1.00 86.44 93 MET A C 1
ATOM 740 O O . MET A 1 93 ? -4.288 6.127 -10.808 1.00 86.44 93 MET A O 1
ATOM 744 N N . PRO A 1 94 ? -3.936 4.504 -12.328 1.00 91.06 94 PRO A N 1
ATOM 745 C CA . PRO A 1 94 ? -4.594 3.471 -11.539 1.00 91.06 94 PRO A CA 1
ATOM 746 C C . PRO A 1 94 ? -3.940 3.298 -10.162 1.00 91.06 94 PRO A C 1
ATOM 748 O O . PRO A 1 94 ? -2.714 3.316 -10.011 1.00 91.06 94 PRO A O 1
ATOM 751 N N . VAL A 1 95 ? -4.786 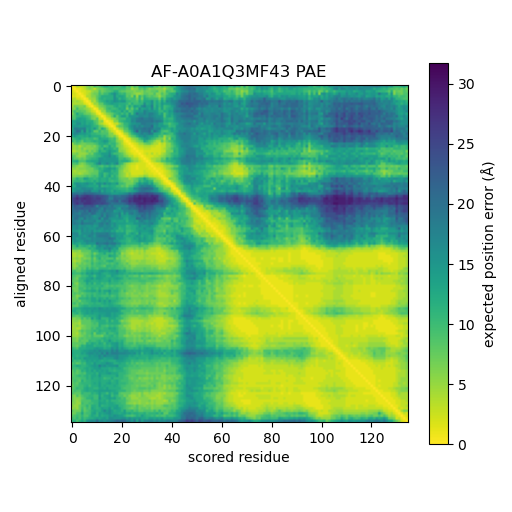3.078 -9.156 1.00 92.44 95 VAL A N 1
ATOM 752 C CA . VAL A 1 95 ? -4.378 2.804 -7.776 1.00 92.44 95 VAL A CA 1
ATOM 753 C C . VAL A 1 95 ? -4.880 1.421 -7.386 1.00 92.44 95 VAL A C 1
ATOM 755 O O . VAL A 1 95 ? -6.082 1.159 -7.437 1.00 92.44 95 VAL A O 1
ATOM 758 N N . ILE A 1 96 ? -3.967 0.549 -6.968 1.00 92.88 96 ILE A N 1
ATOM 759 C CA . ILE A 1 96 ? -4.282 -0.765 -6.402 1.00 92.88 96 ILE A CA 1
ATOM 760 C C . ILE A 1 96 ? -4.146 -0.680 -4.887 1.00 92.88 96 ILE A C 1
ATOM 762 O O . ILE A 1 96 ? -3.092 -0.298 -4.371 1.00 92.88 96 ILE A O 1
ATOM 766 N N . LEU A 1 97 ? -5.202 -1.057 -4.170 1.00 93.88 97 LEU A N 1
ATOM 767 C CA . LEU A 1 97 ? -5.169 -1.168 -2.717 1.00 93.88 97 LEU A CA 1
ATOM 768 C C . LEU A 1 97 ? -4.580 -2.524 -2.329 1.00 93.88 97 LEU A C 1
ATOM 770 O O . LEU A 1 97 ? -5.141 -3.567 -2.652 1.00 93.88 97 LEU A O 1
ATOM 774 N N . VAL A 1 98 ? -3.478 -2.516 -1.588 1.00 92.31 98 VAL A N 1
ATOM 775 C CA . VAL A 1 98 ? -2.836 -3.728 -1.078 1.00 92.31 98 VAL A CA 1
ATOM 776 C C . VAL A 1 98 ? -3.063 -3.806 0.426 1.00 92.31 98 VAL A C 1
ATOM 778 O O . VAL A 1 98 ? -2.475 -3.045 1.196 1.00 92.31 98 VAL A O 1
ATOM 781 N N . ILE A 1 99 ? -3.915 -4.734 0.859 1.00 91.81 99 ILE A N 1
ATOM 782 C CA . ILE A 1 99 ? -4.250 -4.925 2.275 1.00 91.81 99 ILE A CA 1
ATOM 783 C C . ILE A 1 99 ? -3.307 -5.983 2.841 1.00 91.81 99 ILE A C 1
ATOM 785 O O . ILE A 1 99 ? -3.483 -7.177 2.610 1.00 91.81 99 ILE A O 1
ATOM 789 N N . ASN A 1 100 ? -2.270 -5.537 3.544 1.00 88.00 100 ASN A N 1
ATOM 790 C CA . ASN A 1 100 ? -1.183 -6.386 4.015 1.00 88.00 100 ASN A CA 1
ATOM 791 C C . ASN A 1 100 ? -1.408 -6.885 5.451 1.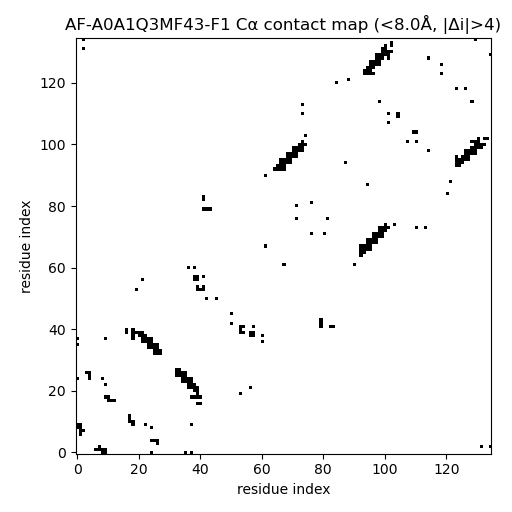00 88.00 100 ASN A C 1
ATOM 793 O O . ASN A 1 100 ? -2.111 -6.257 6.236 1.00 88.00 100 ASN A O 1
ATOM 797 N N . LYS A 1 101 ? -0.705 -7.961 5.819 1.00 87.06 101 LYS A N 1
ATOM 798 C CA . LYS A 1 101 ? -0.738 -8.630 7.131 1.00 87.06 101 LYS A CA 1
ATOM 799 C C . LYS A 1 101 ? -2.025 -9.397 7.422 1.00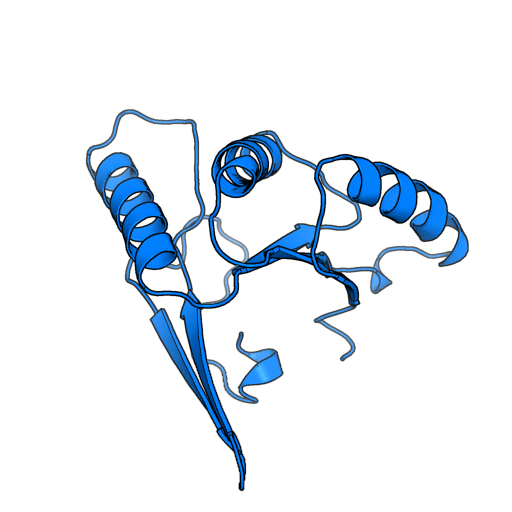 87.06 101 LYS A C 1
ATOM 801 O O . LYS A 1 101 ? -2.441 -9.490 8.576 1.00 87.06 101 LYS A O 1
ATOM 806 N N . LEU A 1 102 ? -2.649 -9.996 6.409 1.00 86.94 102 LEU A N 1
ATOM 807 C CA . LEU A 1 102 ? -3.805 -10.867 6.651 1.00 86.94 102 LEU A CA 1
ATOM 808 C C . LEU A 1 102 ? -3.503 -12.088 7.534 1.00 86.94 102 LEU A C 1
ATOM 810 O O . LEU A 1 102 ? -4.422 -12.663 8.104 1.00 86.94 102 LEU A O 1
ATOM 814 N N . ASP A 1 103 ? -2.235 -12.463 7.699 1.00 85.69 103 ASP A N 1
ATOM 815 C CA . ASP A 1 103 ? -1.800 -13.495 8.645 1.00 85.69 103 ASP A CA 1
ATOM 816 C C . ASP A 1 103 ? -2.041 -13.139 10.121 1.00 85.69 103 ASP A C 1
ATOM 818 O O . ASP A 1 103 ? -1.949 -14.020 10.970 1.00 85.69 103 ASP A O 1
ATOM 822 N N . THR A 1 104 ? -2.364 -11.879 10.428 1.00 86.50 104 THR A N 1
ATOM 823 C CA . THR A 1 104 ? -2.693 -11.427 11.790 1.00 86.50 104 THR A CA 1
ATOM 824 C C . THR A 1 104 ? -4.128 -11.736 12.213 1.00 86.50 104 THR A C 1
ATOM 826 O O . THR A 1 104 ? -4.457 -11.582 13.387 1.00 86.50 104 THR A O 1
ATOM 829 N N . PHE A 1 105 ? -4.983 -12.172 11.285 1.00 85.19 105 PHE A N 1
ATOM 830 C CA . PHE A 1 105 ? -6.341 -12.611 11.591 1.00 85.19 105 PHE A CA 1
ATOM 831 C C . PHE A 1 105 ? -6.332 -14.104 11.911 1.00 85.19 105 PHE A C 1
ATOM 833 O O . PHE A 1 105 ? -5.894 -14.912 11.091 1.00 85.19 105 PHE A O 1
ATOM 840 N N . GLU A 1 106 ? -6.863 -14.478 13.075 1.00 84.19 106 GLU A N 1
ATOM 841 C CA . GLU A 1 106 ? -7.075 -15.888 13.424 1.00 84.19 106 GLU A CA 1
ATOM 842 C C . GLU A 1 106 ? -8.130 -16.521 12.506 1.00 84.19 106 GLU A C 1
ATOM 844 O O . GLU A 1 106 ? -7.951 -17.635 12.011 1.00 84.19 106 GLU A O 1
ATOM 849 N N . ASN A 1 107 ? -9.192 -15.770 12.197 1.00 85.12 107 ASN A N 1
ATOM 850 C CA . ASN A 1 107 ? -10.240 -16.171 11.271 1.00 85.12 107 ASN A CA 1
ATOM 851 C C . ASN A 1 107 ? -10.258 -15.262 10.035 1.00 85.12 107 ASN A C 1
ATOM 853 O O . ASN A 1 107 ? -10.602 -14.083 10.101 1.00 85.12 107 ASN A O 1
ATOM 857 N N . LYS A 1 108 ? -9.957 -15.828 8.861 1.00 76.88 108 LYS A N 1
ATOM 858 C CA . LYS A 1 108 ? -9.938 -15.078 7.592 1.00 76.88 108 LYS A CA 1
ATOM 859 C C . LYS A 1 108 ? -11.290 -14.460 7.224 1.00 76.88 108 LYS A C 1
ATOM 861 O O . LYS A 1 108 ? -11.315 -13.453 6.519 1.00 76.88 108 LYS A O 1
ATOM 866 N N . ASN A 1 109 ? -12.403 -15.019 7.702 1.00 84.50 109 ASN A N 1
ATOM 867 C CA . ASN A 1 109 ? -13.730 -14.465 7.432 1.00 84.50 109 ASN A CA 1
ATOM 868 C C . ASN A 1 109 ? -13.929 -13.086 8.080 1.00 84.50 109 ASN A C 1
ATOM 870 O O . ASN A 1 109 ? -14.708 -12.285 7.569 1.00 84.50 109 ASN A O 1
ATOM 874 N N . GLU A 1 110 ? -13.182 -12.769 9.141 1.00 86.06 110 GLU A N 1
ATOM 875 C CA . GLU A 1 110 ? -13.217 -11.456 9.800 1.00 86.06 110 GLU A CA 1
ATOM 876 C C . GLU A 1 110 ? -12.552 -10.355 8.963 1.00 86.06 110 GLU A C 1
ATOM 878 O O . GLU A 1 110 ? -12.846 -9.175 9.142 1.00 86.06 110 GLU A O 1
ATOM 883 N N . ALA A 1 111 ? -11.706 -10.720 7.994 1.00 86.50 111 ALA A N 1
ATOM 884 C CA . ALA A 1 111 ? -11.102 -9.755 7.083 1.00 86.50 111 ALA A CA 1
ATOM 885 C C . ALA A 1 111 ? -12.090 -9.266 6.007 1.00 86.50 111 ALA A C 1
ATOM 887 O O . ALA A 1 111 ? -11.937 -8.159 5.494 1.00 86.50 111 ALA A O 1
ATOM 888 N N . LEU A 1 112 ? -13.118 -10.054 5.659 1.00 88.50 112 LEU A N 1
ATOM 889 C CA . LEU A 1 112 ? -14.050 -9.724 4.572 1.00 88.50 112 LEU A CA 1
ATOM 890 C C . LEU A 1 112 ? -14.831 -8.418 4.809 1.00 88.50 112 LEU A C 1
ATOM 892 O O . LEU A 1 112 ? -14.881 -7.603 3.882 1.00 88.50 112 LEU A O 1
ATOM 896 N N . PRO A 1 113 ? -15.419 -8.164 5.998 1.00 91.12 113 PRO A N 1
ATOM 897 C CA . PRO A 1 113 ? -16.044 -6.877 6.294 1.00 91.12 113 PRO A CA 1
ATOM 898 C C . PRO A 1 113 ? -15.073 -5.708 6.132 1.00 91.12 113 PRO A C 1
ATOM 900 O O . PRO A 1 113 ? -15.408 -4.725 5.475 1.00 91.12 113 PRO A O 1
ATOM 903 N N . LEU A 1 114 ? -13.845 -5.848 6.641 1.00 90.12 114 LEU A N 1
ATOM 904 C CA . LEU A 1 114 ? -12.826 -4.807 6.555 1.00 90.12 114 LEU A CA 1
ATOM 905 C C . LEU A 1 114 ? -12.443 -4.509 5.102 1.00 90.12 114 LEU A C 1
ATOM 907 O O . LEU A 1 114 ? -12.413 -3.350 4.700 1.00 90.12 114 LEU A O 1
ATOM 911 N N . ILE A 1 115 ? -12.219 -5.539 4.283 1.00 90.56 115 ILE A N 1
ATOM 912 C CA . ILE A 1 115 ? -11.933 -5.375 2.851 1.00 90.56 115 ILE A CA 1
ATOM 913 C C . ILE A 1 115 ? -13.085 -4.634 2.160 1.00 90.56 115 ILE A C 1
ATOM 915 O O . ILE A 1 115 ? -12.840 -3.700 1.398 1.00 90.56 115 ILE A O 1
ATOM 919 N N . ARG A 1 116 ? -14.342 -4.995 2.461 1.00 91.81 116 ARG A N 1
ATOM 920 C CA . ARG A 1 116 ? -15.529 -4.327 1.900 1.00 91.81 116 ARG A CA 1
ATOM 921 C C . ARG A 1 116 ? -15.645 -2.868 2.325 1.00 91.81 116 ARG A C 1
ATOM 923 O O . ARG A 1 116 ? -16.074 -2.049 1.518 1.00 91.81 116 ARG A O 1
ATOM 930 N N . GLU A 1 117 ? -15.301 -2.531 3.563 1.00 93.12 117 GLU A N 1
ATOM 931 C CA . GLU A 1 117 ? -15.272 -1.136 4.008 1.00 93.12 117 GLU A CA 1
ATOM 932 C C . GLU A 1 117 ? -14.188 -0.345 3.283 1.00 93.12 117 GLU A C 1
ATOM 934 O O . GLU A 1 117 ? -14.463 0.732 2.756 1.00 93.12 117 GLU A O 1
ATOM 939 N N . ARG A 1 118 ? -12.972 -0.897 3.182 1.00 92.75 118 ARG A N 1
ATOM 940 C CA . ARG A 1 118 ? -11.864 -0.224 2.494 1.00 92.75 118 ARG A CA 1
ATOM 941 C C . ARG A 1 118 ? -12.124 -0.054 1.003 1.00 92.75 118 ARG A C 1
ATOM 943 O O . ARG A 1 118 ? -11.790 0.993 0.461 1.00 92.75 118 ARG A O 1
ATOM 950 N N . ALA A 1 119 ? -12.792 -1.013 0.368 1.00 92.75 119 ALA A N 1
ATOM 951 C CA . ALA A 1 119 ? -13.179 -0.937 -1.038 1.00 92.75 119 ALA A CA 1
ATOM 952 C C . ALA A 1 119 ? -14.063 0.273 -1.375 1.00 92.75 119 ALA A C 1
ATOM 954 O O . ALA A 1 119 ? -14.064 0.728 -2.512 1.00 92.75 119 ALA A O 1
ATOM 955 N N . LYS A 1 120 ? -14.805 0.811 -0.399 1.00 94.75 120 LYS A N 1
ATOM 956 C CA . LYS A 1 120 ? -15.703 1.959 -0.602 1.00 94.75 120 LYS A CA 1
ATOM 957 C C . LYS A 1 120 ? -15.000 3.314 -0.518 1.00 94.75 120 LYS A C 1
ATOM 959 O O . LYS A 1 120 ? -15.625 4.330 -0.800 1.00 94.75 120 LYS A O 1
ATOM 964 N N . LEU A 1 121 ? -13.735 3.354 -0.098 1.00 93.50 121 LEU A N 1
ATOM 965 C CA . LEU A 1 121 ? -13.028 4.609 0.180 1.00 93.50 121 LEU A CA 1
ATOM 966 C C . LEU A 1 121 ? -12.717 5.421 -1.085 1.00 93.50 121 LEU A C 1
ATOM 968 O O . LEU A 1 121 ? -12.703 6.652 -1.039 1.00 93.50 121 LEU A O 1
ATOM 972 N N . MET A 1 122 ? -12.468 4.737 -2.200 1.00 92.81 122 MET A N 1
ATOM 973 C CA . MET A 1 122 ? -12.358 5.307 -3.542 1.00 92.81 122 MET A CA 1
ATOM 974 C C . MET A 1 122 ? -12.480 4.191 -4.586 1.00 92.81 122 MET A C 1
ATOM 976 O O . MET A 1 122 ? -12.461 3.010 -4.244 1.00 92.81 122 MET A O 1
ATOM 980 N N . ASN A 1 123 ? -12.566 4.561 -5.863 1.00 93.12 123 ASN A N 1
ATOM 981 C CA . ASN A 1 123 ? -12.573 3.596 -6.956 1.00 93.12 123 ASN A CA 1
ATOM 982 C C . ASN A 1 123 ? -11.151 3.078 -7.231 1.00 93.12 123 ASN A C 1
ATOM 984 O O . ASN A 1 123 ? -10.407 3.666 -8.014 1.00 93.12 123 ASN A O 1
ATOM 988 N N . PHE A 1 124 ? -10.755 2.009 -6.543 1.00 94.81 124 PHE A N 1
ATOM 989 C CA . PHE A 1 124 ? -9.489 1.325 -6.805 1.00 94.81 124 PHE A CA 1
ATOM 990 C C . PHE A 1 124 ? -9.568 0.514 -8.102 1.00 94.81 124 PHE A C 1
ATOM 992 O O . PHE A 1 124 ? -10.602 -0.078 -8.401 1.00 94.81 124 PHE A O 1
ATOM 999 N N . ALA A 1 125 ? -8.460 0.438 -8.842 1.00 94.12 125 ALA A N 1
ATOM 1000 C CA . ALA A 1 125 ? -8.359 -0.421 -10.022 1.00 94.12 125 ALA A CA 1
ATOM 1001 C C . ALA A 1 125 ? -8.430 -1.907 -9.637 1.00 94.12 125 ALA A C 1
ATOM 1003 O O . ALA A 1 125 ? -9.041 -2.707 -10.339 1.00 94.12 125 ALA A O 1
ATOM 1004 N N . GLU A 1 126 ? -7.829 -2.260 -8.499 1.00 94.81 126 GLU A N 1
ATOM 1005 C CA . GLU A 1 126 ? -7.889 -3.598 -7.918 1.00 94.81 126 GLU A CA 1
ATOM 1006 C C . GLU A 1 126 ? -7.655 -3.533 -6.402 1.00 94.81 126 GLU A C 1
ATOM 1008 O O . GLU A 1 126 ? -7.048 -2.587 -5.888 1.00 94.81 126 GLU A O 1
ATOM 1013 N N . ILE A 1 127 ? -8.139 -4.542 -5.675 1.00 93.88 127 ILE A N 1
ATOM 1014 C CA . ILE A 1 127 ? -7.926 -4.690 -4.234 1.00 93.88 127 ILE A CA 1
ATOM 1015 C C . ILE A 1 127 ? -7.323 -6.064 -3.980 1.00 93.88 127 ILE A C 1
ATOM 1017 O O . ILE A 1 127 ? -7.974 -7.084 -4.195 1.00 93.88 127 ILE A O 1
ATOM 1021 N N . VAL A 1 128 ? -6.088 -6.079 -3.489 1.00 92.94 128 VAL A N 1
ATOM 1022 C CA . VAL A 1 128 ? -5.299 -7.297 -3.321 1.00 92.94 128 VAL A CA 1
ATOM 1023 C C . VAL A 1 128 ? -5.000 -7.519 -1.835 1.00 92.94 128 VAL A C 1
ATOM 1025 O O . VAL A 1 128 ? -4.145 -6.838 -1.257 1.00 92.94 128 VAL A O 1
ATOM 1028 N N . PRO A 1 129 ? -5.700 -8.454 -1.175 1.00 89.69 129 PRO A N 1
ATOM 1029 C CA . PRO A 1 129 ? -5.344 -8.897 0.166 1.00 89.69 129 PRO A CA 1
ATOM 1030 C C . PRO A 1 129 ? -4.086 -9.778 0.142 1.00 89.69 129 PRO A C 1
ATOM 1032 O O . PRO A 1 129 ? -4.037 -10.759 -0.595 1.00 89.69 129 PRO A O 1
ATOM 1035 N N . VAL A 1 130 ? -3.080 -9.467 0.967 1.00 88.94 130 VAL A N 1
ATOM 1036 C CA . VAL A 1 130 ? -1.790 -10.184 0.989 1.00 88.94 130 VAL A CA 1
ATOM 1037 C C . VAL A 1 130 ? -1.264 -10.441 2.406 1.00 88.94 130 VAL A C 1
ATOM 1039 O O . VAL A 1 130 ? -1.607 -9.753 3.373 1.00 88.94 130 VAL A O 1
ATOM 1042 N N . SER A 1 131 ? -0.355 -11.410 2.523 1.00 85.06 131 SER A N 1
ATOM 1043 C CA . SER A 1 131 ? 0.536 -11.562 3.677 1.00 85.06 131 SER A CA 1
ATOM 1044 C C . SER A 1 131 ? 1.982 -11.516 3.196 1.00 85.06 131 SER A C 1
ATOM 1046 O O . SER A 1 131 ? 2.585 -12.535 2.884 1.00 85.06 131 SER A O 1
ATOM 1048 N N . ALA A 1 132 ? 2.582 -10.323 3.191 1.00 75.38 132 ALA A N 1
ATOM 1049 C CA . ALA A 1 132 ? 3.963 -10.160 2.731 1.00 75.38 132 ALA A CA 1
ATOM 1050 C C . ALA A 1 132 ? 5.005 -10.940 3.567 1.00 75.38 132 ALA A C 1
ATOM 1052 O O . ALA A 1 132 ? 6.162 -11.031 3.162 1.00 75.38 132 ALA A O 1
ATOM 1053 N N . LEU A 1 133 ? 4.628 -11.454 4.747 1.00 72.38 133 LEU A N 1
ATOM 1054 C CA . LEU A 1 133 ? 5.474 -12.331 5.562 1.00 72.38 133 LEU A CA 1
ATOM 1055 C C . LEU A 1 133 ? 5.423 -13.789 5.082 1.00 72.38 133 LEU A C 1
ATOM 1057 O O . LEU A 1 133 ? 6.431 -14.484 5.189 1.00 72.38 133 LEU A O 1
ATOM 1061 N N . ARG A 1 134 ? 4.267 -14.251 4.591 1.00 72.56 134 ARG A N 1
ATOM 1062 C CA . ARG A 1 134 ? 4.037 -15.655 4.216 1.00 72.56 134 ARG A CA 1
ATOM 1063 C C . ARG A 1 134 ? 4.082 -15.925 2.709 1.00 72.56 134 ARG A C 1
ATOM 1065 O O . ARG A 1 134 ? 4.104 -17.097 2.348 1.00 72.56 134 ARG A O 1
ATOM 1072 N N . GLY A 1 135 ? 4.175 -14.880 1.883 1.00 54.69 135 GLY A N 1
ATOM 1073 C CA . GLY A 1 135 ? 4.120 -14.976 0.421 1.00 54.69 135 GLY A CA 1
ATOM 1074 C C . GLY A 1 135 ? 2.691 -14.809 -0.052 1.00 54.69 135 GLY A C 1
ATOM 1075 O O . GLY A 1 135 ? 1.958 -15.820 -0.040 1.00 54.69 135 GLY A O 1
#

Mean predicted aligned error: 10.11 Å